Protein AF-A0A9X7BTC4-F1 (afdb_monomer_lite)

pLDDT: mean 89.29, std 7.87, range [52.72, 95.62]

Radius of gyration: 10.49 Å; chains: 1; bounding box: 26×28×24 Å

Foldseek 3Di:
DFDAPVVQQVDDQQWWKDQPPWIWRWHHDDDQWTWTDTPVDPDIDTDGNVVVRVVRRRIDTDGD

Structure (mmCIF, N/CA/C/O backbone):
data_AF-A0A9X7BTC4-F1
#
_entry.id   AF-A0A9X7BTC4-F1
#
loop_
_atom_site.group_PDB
_atom_site.id
_atom_site.type_symbol
_atom_site.label_atom_id
_atom_site.label_alt_id
_atom_site.label_comp_id
_atom_site.label_asym_id
_atom_site.label_entity_id
_atom_site.label_seq_id
_atom_site.pdbx_PDB_ins_code
_atom_site.Cartn_x
_atom_site.Cartn_y
_atom_site.Cartn_z
_atom_site.occupancy
_atom_site.B_iso_or_equiv
_atom_site.auth_seq_id
_atom_site.auth_comp_id
_atom_site.auth_asym_id
_atom_site.auth_atom_id
_atom_site.pdbx_PDB_model_num
ATOM 1 N N . MET A 1 1 ? -0.486 -12.544 5.830 1.00 59.88 1 MET A N 1
ATOM 2 C CA . MET A 1 1 ? 0.490 -12.553 4.719 1.00 59.88 1 MET A CA 1
ATOM 3 C C . MET A 1 1 ? 1.413 -11.361 4.891 1.00 59.88 1 MET A C 1
ATOM 5 O O . MET A 1 1 ? 0.911 -10.276 5.160 1.00 59.88 1 MET A O 1
ATOM 9 N N . THR A 1 2 ? 2.727 -11.562 4.811 1.00 69.88 2 THR A N 1
ATOM 10 C CA . THR A 1 2 ? 3.709 -10.470 4.893 1.00 69.88 2 THR A CA 1
ATOM 11 C C . THR A 1 2 ? 3.795 -9.786 3.536 1.00 69.88 2 THR A C 1
ATOM 13 O O . THR A 1 2 ? 4.081 -10.455 2.550 1.00 69.88 2 THR A O 1
ATOM 16 N N . LEU A 1 3 ? 3.549 -8.478 3.485 1.00 81.31 3 LEU A N 1
ATOM 17 C CA . LEU A 1 3 ? 3.648 -7.698 2.254 1.00 81.31 3 LEU A CA 1
ATOM 18 C C . LEU A 1 3 ? 5.113 -7.433 1.882 1.00 81.31 3 LEU A C 1
ATOM 20 O O . LEU A 1 3 ? 5.929 -7.031 2.718 1.00 81.31 3 LEU A O 1
ATOM 24 N N . THR A 1 4 ? 5.432 -7.625 0.610 1.00 83.94 4 THR A N 1
ATOM 25 C CA . THR A 1 4 ? 6.752 -7.430 0.009 1.00 83.94 4 THR A CA 1
ATOM 26 C C . THR A 1 4 ? 6.768 -6.215 -0.919 1.00 83.94 4 THR A C 1
ATOM 28 O O . THR A 1 4 ? 5.736 -5.634 -1.246 1.00 83.94 4 THR A O 1
ATOM 31 N N . LEU A 1 5 ? 7.964 -5.805 -1.359 1.00 82.69 5 LEU A N 1
ATOM 32 C CA . LEU A 1 5 ? 8.090 -4.743 -2.363 1.00 82.69 5 LEU A CA 1
ATOM 33 C C . LEU A 1 5 ? 7.503 -5.150 -3.720 1.00 82.69 5 LEU A C 1
ATOM 35 O O . LEU A 1 5 ? 6.954 -4.297 -4.407 1.00 82.69 5 LEU A O 1
ATOM 39 N N . ALA A 1 6 ? 7.593 -6.431 -4.087 1.00 85.00 6 ALA A N 1
ATOM 40 C CA . ALA A 1 6 ? 7.014 -6.933 -5.329 1.00 85.00 6 ALA A CA 1
ATOM 41 C C . ALA A 1 6 ? 5.488 -6.761 -5.330 1.00 85.00 6 ALA A C 1
ATOM 43 O O . ALA A 1 6 ? 4.927 -6.307 -6.324 1.00 85.00 6 ALA A O 1
ATOM 44 N N . ASP A 1 7 ? 4.847 -6.997 -4.180 1.00 85.69 7 ASP A N 1
ATOM 45 C CA . ASP A 1 7 ? 3.399 -6.840 -4.034 1.00 85.69 7 ASP A CA 1
ATOM 46 C C . ASP A 1 7 ? 2.944 -5.399 -4.294 1.00 85.69 7 ASP A C 1
ATOM 48 O O . ASP A 1 7 ? 1.842 -5.200 -4.792 1.00 85.69 7 ASP A O 1
ATOM 52 N N . LEU A 1 8 ? 3.783 -4.388 -4.013 1.00 85.81 8 LEU A N 1
ATOM 53 C CA . LEU A 1 8 ? 3.450 -2.982 -4.284 1.00 85.81 8 LEU A CA 1
ATOM 54 C C . LEU A 1 8 ? 3.321 -2.677 -5.775 1.00 85.81 8 LEU A C 1
ATOM 56 O O . LEU A 1 8 ? 2.512 -1.829 -6.140 1.00 85.81 8 LEU A O 1
ATOM 60 N N . HIS A 1 9 ? 4.094 -3.349 -6.631 1.00 84.69 9 HIS A N 1
ATOM 61 C CA . HIS A 1 9 ? 4.034 -3.126 -8.078 1.00 84.69 9 HIS A CA 1
ATOM 62 C C . HIS A 1 9 ? 2.741 -3.666 -8.697 1.00 84.69 9 HIS A C 1
ATOM 64 O O . HIS A 1 9 ? 2.296 -3.156 -9.721 1.00 84.69 9 HIS A O 1
ATOM 70 N N . THR A 1 10 ? 2.128 -4.670 -8.071 1.00 87.50 10 THR A N 1
ATOM 71 C CA . THR A 1 10 ? 0.838 -5.242 -8.486 1.00 87.50 10 THR A CA 1
ATOM 72 C C . THR A 1 10 ? -0.336 -4.727 -7.652 1.00 87.50 10 THR A C 1
ATOM 74 O O . THR A 1 10 ? -1.487 -5.061 -7.928 1.00 87.50 10 THR A O 1
ATOM 77 N N . MET A 1 11 ? -0.067 -3.938 -6.608 1.00 88.44 11 MET A N 1
ATOM 78 C CA . MET A 1 11 ? -1.088 -3.428 -5.700 1.00 88.44 11 MET A CA 1
ATOM 79 C C . MET A 1 11 ? -1.920 -2.348 -6.381 1.00 88.44 11 MET A C 1
ATOM 81 O O . MET A 1 11 ? -1.401 -1.419 -6.998 1.00 88.44 11 MET A O 1
ATOM 85 N N . LYS A 1 12 ? -3.239 -2.444 -6.225 1.00 91.69 12 LYS A N 1
ATOM 86 C CA . LYS A 1 12 ? -4.165 -1.456 -6.767 1.00 91.69 12 LYS A CA 1
ATOM 87 C C . LYS A 1 12 ? -3.999 -0.113 -6.046 1.00 91.69 12 LYS A C 1
ATOM 89 O O . LYS A 1 12 ? -3.959 -0.037 -4.818 1.00 91.69 12 LYS A O 1
ATOM 94 N N . THR A 1 13 ? -3.965 0.977 -6.804 1.00 92.56 13 THR A N 1
ATOM 95 C CA . THR A 1 13 ? -4.058 2.328 -6.237 1.00 92.56 13 THR A CA 1
ATOM 96 C C . THR A 1 13 ? -5.357 2.482 -5.439 1.00 92.56 13 THR A C 1
ATOM 98 O O . THR A 1 13 ? -6.436 2.110 -5.897 1.00 92.56 13 THR A O 1
ATOM 101 N N . GLY A 1 14 ? -5.255 3.037 -4.234 1.00 92.00 14 GLY A N 1
ATOM 102 C CA . GLY A 1 14 ? -6.354 3.165 -3.279 1.00 92.00 14 GLY A CA 1
ATOM 103 C C . GLY A 1 14 ? -6.395 2.064 -2.217 1.00 92.00 14 GLY A C 1
ATOM 104 O O . GLY A 1 14 ? -7.151 2.205 -1.257 1.00 92.00 14 GLY A O 1
ATOM 105 N N . THR A 1 15 ? -5.578 1.009 -2.326 1.00 93.25 15 THR A N 1
ATOM 106 C CA . THR A 1 15 ? -5.499 -0.036 -1.296 1.00 93.25 15 THR A CA 1
ATOM 107 C C . THR A 1 15 ? -5.126 0.560 0.062 1.00 93.25 15 THR A C 1
ATOM 109 O O . THR A 1 15 ? -4.151 1.306 0.191 1.00 93.25 15 THR A O 1
ATOM 112 N N . VAL A 1 16 ? -5.894 0.222 1.101 1.00 93.69 16 VAL A N 1
ATOM 113 C CA . VAL A 1 16 ? -5.629 0.686 2.464 1.00 93.69 16 VAL A CA 1
ATOM 114 C C . VAL A 1 16 ? -4.699 -0.299 3.162 1.00 93.69 16 VAL A C 1
ATOM 116 O O . VAL A 1 16 ? -5.010 -1.470 3.354 1.00 93.69 16 VAL A O 1
ATOM 119 N N . LEU A 1 17 ? -3.541 0.202 3.572 1.00 93.25 17 LEU A N 1
ATOM 120 C CA . LEU A 1 17 ? -2.551 -0.516 4.358 1.00 93.25 17 LEU A CA 1
ATOM 121 C C . LEU A 1 17 ? -2.663 -0.090 5.817 1.00 93.25 17 LEU A C 1
ATOM 123 O O . LEU A 1 17 ? -2.658 1.107 6.118 1.00 93.25 17 LEU A O 1
ATOM 127 N N . GLN A 1 18 ? -2.714 -1.047 6.737 1.00 93.69 18 GLN A N 1
ATOM 128 C CA . GLN A 1 18 ? -2.800 -0.783 8.169 1.00 93.69 18 GLN A CA 1
ATOM 129 C C . GLN A 1 18 ? -1.643 -1.428 8.927 1.00 93.69 18 GLN A C 1
ATOM 131 O O . GLN A 1 18 ? -1.409 -2.624 8.822 1.00 93.69 18 GLN A O 1
ATOM 136 N N . LYS A 1 19 ? -0.955 -0.638 9.756 1.00 92.06 19 LYS A N 1
ATOM 137 C CA . LYS A 1 19 ? 0.048 -1.100 10.725 1.00 92.06 19 LYS A CA 1
ATOM 138 C C . LYS A 1 19 ? -0.345 -0.618 12.117 1.00 92.06 19 LYS A C 1
ATOM 140 O O . LYS A 1 19 ? -0.203 0.568 12.439 1.00 92.06 19 LYS A O 1
ATOM 145 N N . GLY A 1 20 ? -0.854 -1.523 12.950 1.00 90.31 20 GLY A N 1
ATOM 146 C CA . GLY A 1 20 ? -1.445 -1.161 14.242 1.00 90.31 20 GLY A CA 1
ATOM 147 C C . GLY A 1 20 ? -2.593 -0.163 14.052 1.00 90.31 20 GLY A C 1
ATOM 148 O O . GLY A 1 20 ? -3.543 -0.448 13.331 1.00 90.31 20 GLY A O 1
ATOM 149 N N . LYS A 1 21 ? -2.484 1.030 14.653 1.00 89.81 21 LYS A N 1
ATOM 150 C CA . LYS A 1 21 ? -3.468 2.125 14.507 1.00 89.81 21 LYS A CA 1
ATOM 151 C C . LYS A 1 21 ? -3.209 3.048 13.305 1.00 89.81 21 LYS A C 1
ATOM 153 O O . LYS A 1 21 ? -3.992 3.960 13.055 1.00 89.81 21 LYS A O 1
ATOM 158 N N . ARG A 1 22 ? -2.096 2.872 12.584 1.00 91.56 22 ARG A N 1
ATOM 159 C CA . ARG A 1 22 ? -1.710 3.743 11.463 1.00 91.56 22 ARG A CA 1
ATOM 160 C C . ARG A 1 22 ? -2.245 3.174 10.157 1.00 91.56 22 ARG A C 1
ATOM 162 O O . ARG A 1 22 ? -1.988 2.012 9.859 1.00 91.56 22 ARG A O 1
ATOM 169 N N . LYS A 1 23 ? -2.918 4.008 9.368 1.00 93.56 23 LYS A N 1
ATOM 170 C CA . LYS A 1 23 ? -3.412 3.669 8.031 1.00 93.56 23 LYS A CA 1
ATOM 171 C C . LYS A 1 23 ? -2.697 4.500 6.968 1.00 93.56 23 LYS A C 1
ATOM 173 O O . LYS A 1 23 ? -2.445 5.684 7.188 1.00 93.56 23 LYS A O 1
ATOM 178 N N . ARG A 1 24 ? -2.397 3.892 5.826 1.00 93.94 24 ARG A N 1
ATOM 179 C CA . ARG A 1 24 ? -1.840 4.536 4.632 1.00 93.94 24 ARG A CA 1
ATOM 180 C C . ARG A 1 24 ? -2.620 4.040 3.420 1.00 93.94 24 ARG A C 1
ATOM 182 O O . ARG A 1 24 ? -2.729 2.841 3.218 1.00 93.94 24 ARG A O 1
ATOM 189 N N . ILE A 1 25 ? -3.172 4.953 2.639 1.00 94.44 25 ILE A N 1
ATOM 190 C CA . ILE A 1 25 ? -3.838 4.665 1.371 1.00 94.44 25 ILE A CA 1
ATOM 191 C C . ILE A 1 25 ? -2.746 4.678 0.310 1.00 94.44 25 IL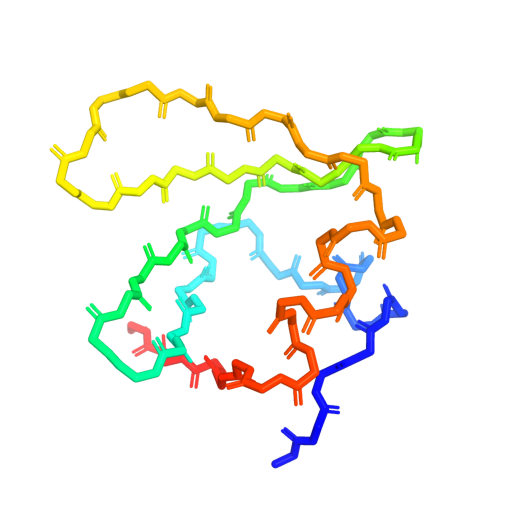E A C 1
ATOM 193 O O . ILE A 1 25 ? -2.147 5.728 0.073 1.00 94.44 25 ILE A O 1
ATOM 197 N N . PHE A 1 26 ? -2.442 3.521 -0.262 1.00 94.38 26 PHE A N 1
ATOM 198 C CA . PHE A 1 26 ? -1.406 3.368 -1.274 1.00 94.38 26 PHE A CA 1
ATOM 199 C C . PHE A 1 26 ? -1.810 4.089 -2.561 1.00 94.38 26 PHE A C 1
ATOM 201 O O . PHE A 1 26 ? -2.936 3.938 -3.027 1.00 94.38 26 PHE A O 1
ATOM 208 N N . LEU A 1 27 ? -0.908 4.893 -3.121 1.00 94.75 27 LEU A N 1
ATOM 209 C CA . LEU A 1 27 ? -1.163 5.666 -4.339 1.00 94.75 27 LEU A CA 1
ATOM 210 C C . LEU A 1 27 ? -0.363 5.166 -5.544 1.00 94.75 27 LEU A C 1
ATOM 212 O O . LEU A 1 27 ? -0.799 5.368 -6.674 1.00 94.75 27 LEU A O 1
ATOM 216 N N . GLY A 1 28 ? 0.751 4.477 -5.310 1.00 94.38 28 GLY A N 1
ATOM 217 C CA . GLY A 1 28 ? 1.594 3.915 -6.358 1.00 94.38 28 GLY A CA 1
ATOM 218 C C . GLY A 1 28 ? 3.068 3.919 -5.970 1.00 94.38 28 GLY A C 1
ATOM 219 O O . GLY A 1 28 ? 3.448 4.360 -4.881 1.00 94.38 28 GLY A O 1
ATOM 220 N N . VAL A 1 29 ? 3.901 3.438 -6.886 1.00 94.19 29 VAL A N 1
ATOM 221 C CA . VAL A 1 29 ? 5.362 3.505 -6.805 1.00 94.19 29 VAL A CA 1
ATOM 222 C C . VAL A 1 29 ? 5.875 4.185 -8.067 1.00 94.19 29 VAL A C 1
ATOM 224 O O . VAL A 1 29 ? 5.479 3.806 -9.166 1.00 94.19 29 VAL A O 1
ATOM 227 N N . GLU A 1 30 ? 6.771 5.154 -7.908 1.00 92.00 30 GLU A N 1
ATOM 228 C CA . GLU A 1 30 ? 7.481 5.797 -9.015 1.00 92.00 30 GLU A CA 1
ATOM 229 C C . GLU A 1 30 ? 8.973 5.877 -8.672 1.00 92.00 30 GLU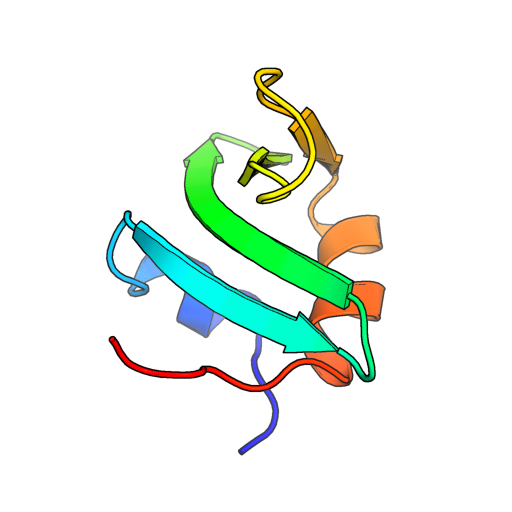 A C 1
ATOM 231 O O . GLU A 1 30 ? 9.369 6.387 -7.618 1.00 92.00 30 GLU A O 1
ATOM 236 N N . GLY A 1 31 ? 9.817 5.308 -9.537 1.00 89.94 31 GLY A N 1
ATOM 237 C CA . GLY A 1 31 ? 11.252 5.181 -9.284 1.00 89.94 31 GLY A CA 1
ATOM 238 C C . GLY A 1 31 ? 11.550 4.480 -7.952 1.00 89.94 31 GLY A C 1
ATOM 239 O O . GLY A 1 31 ? 11.149 3.341 -7.727 1.00 89.94 31 GLY A O 1
ATOM 240 N N . MET A 1 32 ? 12.263 5.171 -7.057 1.00 91.50 32 MET A N 1
ATOM 241 C CA . MET A 1 32 ? 12.630 4.668 -5.724 1.00 91.50 32 MET A CA 1
ATOM 242 C C . MET A 1 32 ? 11.673 5.108 -4.603 1.00 91.50 32 MET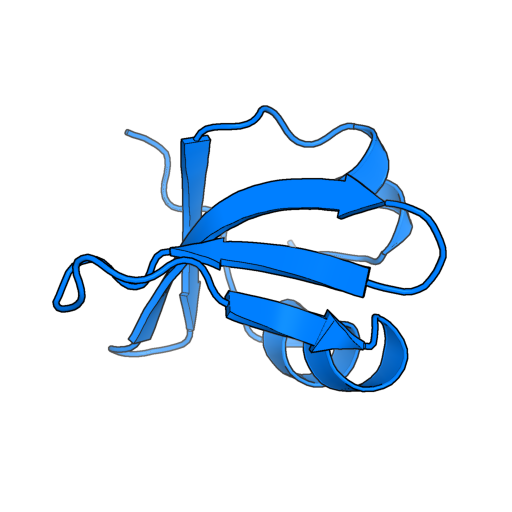 A C 1
ATOM 244 O O . MET A 1 32 ? 12.016 4.969 -3.424 1.00 91.50 32 MET A O 1
ATOM 248 N N . PHE A 1 33 ? 10.489 5.627 -4.932 1.00 94.75 33 PHE A N 1
ATOM 249 C CA . PHE A 1 33 ? 9.539 6.161 -3.956 1.00 94.75 33 PHE A CA 1
ATOM 250 C C . PHE A 1 33 ? 8.188 5.447 -4.010 1.00 94.75 33 PHE A C 1
ATOM 252 O O . PHE A 1 33 ? 7.614 5.243 -5.075 1.00 94.75 33 PHE A O 1
ATOM 259 N N . ALA A 1 34 ? 7.660 5.103 -2.835 1.00 94.69 34 ALA A N 1
ATOM 260 C CA . ALA A 1 34 ? 6.263 4.738 -2.649 1.00 94.69 34 ALA A CA 1
ATOM 261 C C . ALA A 1 34 ? 5.465 5.971 -2.227 1.00 94.69 34 ALA A C 1
ATOM 263 O O . ALA A 1 34 ? 5.844 6.681 -1.291 1.00 94.69 34 ALA A O 1
ATOM 264 N N . TYR A 1 35 ? 4.332 6.184 -2.883 1.00 95.62 35 TYR A N 1
ATOM 265 C CA . TYR A 1 35 ? 3.430 7.291 -2.609 1.00 95.62 35 TYR A CA 1
ATOM 266 C C . TYR A 1 35 ? 2.207 6.787 -1.860 1.00 95.62 35 TYR A C 1
ATOM 268 O O . TYR A 1 35 ? 1.620 5.756 -2.197 1.00 95.62 35 TYR A O 1
ATOM 276 N N . TYR A 1 36 ? 1.808 7.518 -0.827 1.00 94.81 36 TYR A N 1
ATOM 277 C CA . TYR A 1 36 ? 0.619 7.201 -0.051 1.00 94.81 36 TYR A CA 1
ATOM 278 C C . TYR A 1 36 ? -0.017 8.451 0.553 1.00 94.81 36 TYR A C 1
ATOM 280 O O . TYR A 1 36 ? 0.603 9.510 0.664 1.00 94.81 36 TYR A O 1
ATOM 288 N N . LYS A 1 37 ? -1.263 8.306 1.001 1.00 95.19 37 LYS A N 1
ATOM 289 C CA . LYS A 1 37 ? -1.978 9.304 1.801 1.00 95.19 37 LYS A CA 1
ATOM 290 C C . LYS A 1 37 ? -2.314 8.737 3.171 1.00 95.19 37 LYS A C 1
ATOM 292 O O . LYS A 1 37 ? -2.717 7.586 3.297 1.00 95.19 37 LYS A O 1
ATOM 297 N N . THR A 1 38 ? -2.178 9.539 4.217 1.00 93.50 38 THR A N 1
ATOM 298 C CA . THR A 1 38 ? -2.673 9.153 5.548 1.00 93.50 38 THR A CA 1
ATOM 299 C C . THR A 1 38 ? -4.125 9.620 5.672 1.00 93.50 38 THR A C 1
ATOM 301 O O . THR A 1 38 ? -4.366 10.778 5.357 1.00 93.50 38 THR A O 1
ATOM 304 N N . PRO A 1 39 ? -5.100 8.812 6.135 1.00 89.06 39 PRO A N 1
ATOM 305 C CA . PRO A 1 39 ? -6.508 9.232 6.186 1.00 89.06 39 PRO A CA 1
ATOM 306 C C . PRO A 1 39 ? -6.773 10.512 6.991 1.00 89.06 39 PRO A C 1
ATOM 308 O O . PRO A 1 39 ? -7.681 11.267 6.664 1.00 89.06 39 PRO A O 1
ATOM 311 N N . SER A 1 40 ? -5.962 10.781 8.017 1.00 87.44 40 SER A N 1
ATOM 312 C CA . SER A 1 40 ? -6.033 12.005 8.824 1.00 87.44 40 SER A CA 1
ATOM 313 C C . SER A 1 40 ? -5.385 13.230 8.168 1.00 87.44 40 SER A C 1
ATOM 315 O O . SER A 1 40 ? -5.479 14.327 8.710 1.00 87.44 40 SER A O 1
ATOM 317 N N . SER A 1 41 ? -4.715 13.068 7.025 1.00 87.06 41 SER A N 1
ATOM 318 C CA . SER A 1 41 ? -4.010 14.133 6.315 1.00 87.06 41 SER A CA 1
ATOM 319 C C . SER A 1 41 ? -4.531 14.276 4.889 1.00 87.06 41 SER A C 1
ATOM 321 O O . SER A 1 41 ? -4.844 13.302 4.205 1.00 87.06 41 SER A 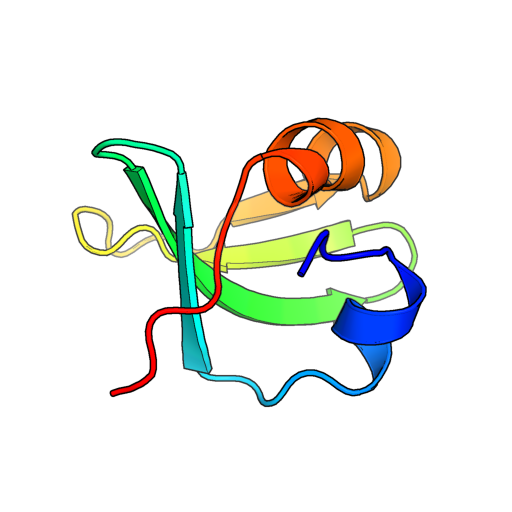O 1
ATOM 323 N N . LYS A 1 42 ? -4.602 15.515 4.400 1.00 83.69 42 LYS A N 1
ATOM 324 C CA . LYS A 1 42 ? -4.924 15.776 2.992 1.00 83.69 42 LYS A CA 1
ATOM 325 C C . LYS A 1 42 ? -3.705 15.626 2.075 1.00 83.69 42 LYS A C 1
ATOM 327 O O . LYS A 1 42 ? -3.903 15.447 0.877 1.00 83.69 42 LYS A O 1
ATOM 332 N N . SER A 1 43 ? -2.494 15.635 2.629 1.00 91.31 43 SER A N 1
ATOM 333 C CA . SER A 1 43 ? -1.243 15.628 1.870 1.00 91.31 43 SER A CA 1
ATOM 334 C C . SER A 1 43 ? -0.867 14.242 1.352 1.00 91.31 43 SER A C 1
ATOM 336 O O . SER A 1 43 ? -1.098 13.226 2.011 1.00 91.31 43 SER A O 1
ATOM 338 N N . ILE A 1 44 ? -0.235 14.228 0.180 1.00 94.19 44 ILE A N 1
ATOM 339 C CA . ILE A 1 44 ? 0.444 13.057 -0.376 1.00 94.19 44 ILE A CA 1
ATOM 340 C C . ILE A 1 44 ? 1.857 13.009 0.203 1.00 94.19 44 ILE A C 1
ATOM 342 O O . ILE A 1 44 ? 2.524 14.036 0.329 1.00 94.19 44 ILE A O 1
ATOM 346 N N . THR A 1 45 ? 2.315 11.818 0.569 1.00 95.62 45 THR A N 1
ATOM 347 C CA . THR A 1 45 ? 3.673 11.582 1.058 1.00 95.62 45 THR A CA 1
ATOM 348 C C . THR A 1 45 ? 4.376 10.605 0.130 1.00 95.62 45 THR A C 1
ATOM 350 O O . THR A 1 45 ? 3.866 9.511 -0.104 1.00 95.62 45 THR A O 1
ATOM 353 N N . GLY A 1 46 ? 5.542 11.003 -0.379 1.00 95.50 46 GLY A N 1
ATOM 354 C CA . GLY A 1 46 ? 6.494 10.114 -1.040 1.00 95.50 46 GLY A CA 1
ATOM 355 C C . GLY A 1 46 ? 7.548 9.652 -0.037 1.00 95.50 46 GLY A C 1
ATOM 356 O O . GLY A 1 46 ? 8.181 10.475 0.622 1.00 95.50 46 GLY A O 1
ATOM 357 N N . GLU A 1 47 ? 7.725 8.345 0.111 1.00 94.88 47 GLU A N 1
ATOM 358 C CA . GLU A 1 47 ? 8.706 7.745 1.018 1.00 94.88 47 GLU A CA 1
ATOM 359 C C . GLU A 1 47 ? 9.603 6.788 0.237 1.00 94.88 47 GLU A C 1
ATOM 361 O O . GLU A 1 47 ? 9.127 6.011 -0.589 1.00 94.88 47 GLU A O 1
ATOM 366 N N . ASN A 1 48 ? 10.912 6.838 0.487 1.00 95.12 48 ASN A N 1
ATOM 367 C CA . ASN A 1 48 ? 11.859 5.946 -0.176 1.00 95.12 48 ASN A CA 1
ATOM 368 C C . ASN A 1 48 ? 11.486 4.472 0.081 1.00 95.12 48 ASN A C 1
ATOM 370 O O . ASN A 1 48 ? 11.187 4.097 1.220 1.00 95.12 48 ASN A O 1
ATOM 374 N N . LEU A 1 49 ? 11.546 3.626 -0.953 1.00 92.19 49 LEU A N 1
ATOM 375 C CA . LEU A 1 49 ? 11.132 2.220 -0.888 1.00 92.19 49 LEU A CA 1
ATOM 376 C C . LEU A 1 49 ? 11.841 1.423 0.212 1.00 92.19 49 LEU A C 1
ATOM 378 O O . LEU A 1 49 ? 11.210 0.572 0.836 1.00 92.19 49 LEU A O 1
ATOM 382 N N . ALA A 1 50 ? 13.112 1.702 0.511 1.00 90.44 50 ALA A N 1
ATOM 383 C CA . ALA A 1 50 ? 13.833 1.008 1.581 1.00 90.44 50 ALA A CA 1
ATOM 384 C C . ALA A 1 50 ? 13.231 1.299 2.968 1.00 90.44 50 ALA A C 1
ATOM 386 O O . ALA A 1 50 ? 13.154 0.408 3.821 1.00 90.44 50 ALA A O 1
ATOM 387 N N . ILE A 1 51 ? 12.768 2.533 3.186 1.00 91.62 51 ILE A N 1
ATOM 388 C CA . ILE A 1 51 ? 12.101 2.959 4.423 1.00 91.62 51 ILE A CA 1
ATOM 389 C C . ILE A 1 51 ? 10.672 2.415 4.444 1.00 91.62 51 ILE A C 1
ATOM 391 O O . ILE A 1 51 ? 10.262 1.776 5.419 1.00 91.62 51 ILE A O 1
ATOM 395 N N . PHE A 1 52 ? 9.946 2.591 3.340 1.00 91.94 52 PHE A N 1
ATOM 396 C CA . PHE A 1 52 ? 8.570 2.132 3.207 1.00 91.94 52 PHE A CA 1
ATOM 397 C C . PHE A 1 52 ? 8.462 0.611 3.390 1.00 91.94 52 PHE A C 1
ATOM 399 O O . PHE A 1 52 ? 7.574 0.146 4.101 1.00 91.94 52 PHE A O 1
ATOM 406 N N . ARG A 1 53 ? 9.420 -0.175 2.875 1.00 90.38 53 ARG A N 1
ATOM 407 C CA . ARG A 1 53 ? 9.500 -1.635 3.068 1.00 90.38 53 ARG A CA 1
ATOM 408 C C . ARG A 1 53 ? 9.519 -2.035 4.542 1.00 90.38 53 ARG A C 1
ATOM 410 O O . ARG A 1 53 ? 8.797 -2.947 4.936 1.00 90.38 53 ARG A O 1
ATOM 417 N N . LYS A 1 54 ? 10.326 -1.367 5.378 1.00 90.06 54 LYS A N 1
ATOM 418 C CA . LYS A 1 54 ? 10.386 -1.658 6.827 1.00 90.06 54 LYS A CA 1
ATOM 419 C C . LYS A 1 54 ? 9.034 -1.423 7.498 1.00 90.06 54 LYS A C 1
ATOM 421 O O . LYS A 1 54 ? 8.643 -2.142 8.423 1.00 90.06 54 LYS A O 1
ATOM 426 N N . TRP A 1 55 ? 8.312 -0.405 7.037 1.00 91.81 55 TRP A N 1
ATOM 427 C CA . TRP A 1 55 ? 6.955 -0.156 7.492 1.00 91.81 55 TRP A CA 1
ATOM 428 C C . TRP A 1 55 ? 6.004 -1.263 7.013 1.00 91.81 55 TRP A C 1
ATOM 430 O O . TRP A 1 55 ? 5.345 -1.878 7.853 1.00 91.81 55 TRP A O 1
ATOM 440 N N . LEU A 1 56 ? 6.027 -1.564 5.712 1.00 90.25 56 LEU A N 1
ATOM 441 C CA . LEU A 1 56 ? 5.162 -2.511 5.004 1.00 90.25 56 LEU A CA 1
ATOM 442 C C . LEU A 1 56 ? 5.222 -3.942 5.553 1.00 90.25 56 LEU A C 1
ATOM 444 O O . LEU A 1 56 ? 4.185 -4.577 5.680 1.00 90.25 56 LEU A O 1
ATOM 448 N N . MET A 1 57 ? 6.402 -4.418 5.963 1.00 88.56 57 MET A N 1
ATOM 449 C CA . MET A 1 57 ? 6.605 -5.761 6.545 1.00 88.56 57 MET A CA 1
ATOM 450 C C . MET A 1 57 ? 5.697 -6.070 7.748 1.00 88.56 57 MET A C 1
ATOM 452 O O . MET A 1 57 ? 5.485 -7.227 8.084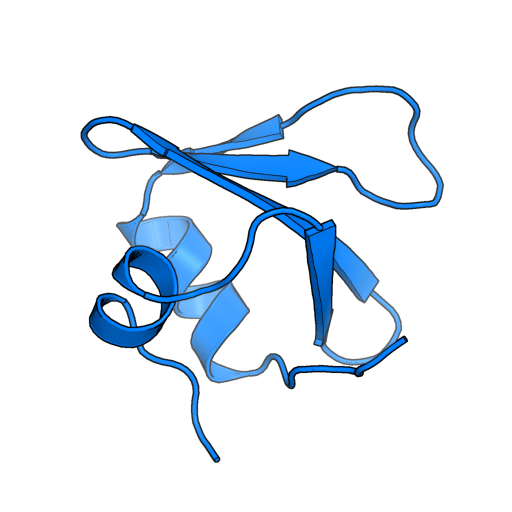 1.00 88.56 57 MET A O 1
ATOM 456 N N . ASN A 1 58 ? 5.194 -5.035 8.424 1.00 89.44 58 ASN A N 1
ATOM 457 C CA . ASN A 1 58 ? 4.313 -5.155 9.588 1.00 89.44 58 ASN A CA 1
ATOM 458 C C . ASN A 1 58 ? 2.910 -4.594 9.314 1.00 89.44 58 ASN A C 1
ATOM 460 O O . ASN A 1 58 ? 2.147 -4.351 10.250 1.00 89.44 58 ASN A O 1
ATOM 464 N N . ALA A 1 59 ? 2.618 -4.277 8.057 1.00 91.44 59 ALA A N 1
ATOM 465 C CA . ALA A 1 59 ? 1.326 -3.790 7.628 1.00 91.44 59 ALA A CA 1
ATOM 466 C C . ALA A 1 59 ? 0.511 -4.936 7.027 1.00 91.44 59 ALA A C 1
ATOM 468 O O . ALA A 1 59 ? 1.058 -5.879 6.456 1.00 91.44 59 ALA A O 1
ATOM 469 N N . THR A 1 60 ? -0.804 -4.829 7.128 1.00 91.88 60 THR A N 1
ATOM 470 C CA . THR A 1 60 ? -1.756 -5.703 6.450 1.00 91.88 60 THR A CA 1
ATOM 471 C C . THR A 1 60 ? -2.597 -4.886 5.485 1.00 91.88 60 THR A C 1
ATOM 473 O O . THR A 1 60 ? -2.827 -3.692 5.696 1.00 91.88 60 THR A O 1
ATOM 476 N N . VAL A 1 61 ? -3.060 -5.530 4.418 1.00 90.75 61 VAL A N 1
ATOM 477 C CA . VAL A 1 61 ? -4.107 -4.957 3.576 1.00 90.75 61 VAL A CA 1
ATOM 478 C C . VAL A 1 61 ? -5.412 -5.021 4.357 1.00 90.75 61 VAL A C 1
ATOM 480 O O . VAL A 1 61 ? -5.757 -6.062 4.915 1.00 90.75 61 VAL A O 1
ATOM 483 N N . VAL A 1 62 ? -6.109 -3.896 4.421 1.00 88.44 62 VAL A N 1
ATOM 484 C CA . VAL A 1 62 ? -7.483 -3.814 4.900 1.00 88.44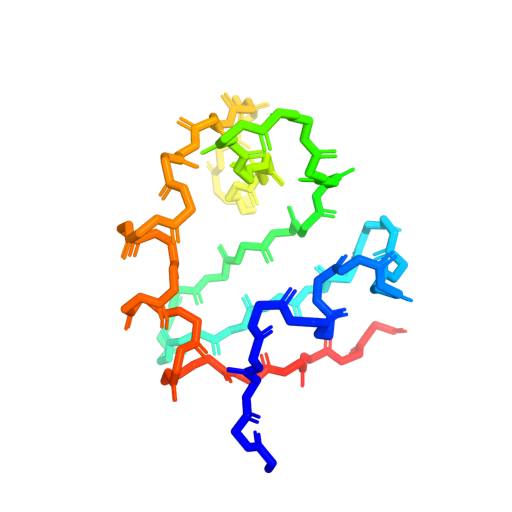 62 VAL A CA 1
ATOM 485 C C . VAL A 1 62 ? -8.284 -3.453 3.664 1.00 88.44 62 VAL A C 1
ATOM 487 O O . VAL A 1 62 ? -8.195 -2.324 3.184 1.00 88.44 62 VAL A O 1
ATOM 490 N N . GLU A 1 63 ? -8.946 -4.442 3.071 1.00 68.12 63 GLU A N 1
ATOM 491 C CA . GLU A 1 63 ? -9.830 -4.175 1.941 1.00 68.12 63 GLU A CA 1
ATOM 492 C C . GLU A 1 63 ? -10.930 -3.204 2.371 1.00 68.12 63 GLU A C 1
ATOM 494 O O . GLU A 1 63 ? -11.363 -3.191 3.528 1.00 68.12 63 GLU A O 1
ATOM 499 N N . ASN A 1 64 ? -11.308 -2.353 1.423 1.00 52.72 64 ASN A N 1
ATOM 500 C CA . ASN A 1 64 ? -12.513 -1.546 1.493 1.00 52.72 64 ASN A CA 1
ATOM 501 C C . ASN A 1 64 ? -13.575 -2.241 0.648 1.00 52.72 64 ASN A C 1
ATOM 503 O O . ASN A 1 64 ? -13.193 -2.679 -0.463 1.00 52.72 64 ASN A O 1
#

Organism: Bacillus thuringiensis (NCBI:txid1428)

Secondary structure (DSSP, 8-state):
----HHHHHHSPTTPEEEETTEEEEEEEEETTEEEEE-TT-SSEEEEEHHHHHHHHTT-EEE--

Sequence (64 aa):
MTLTLADLHTMKTGTVLQKGKRKRIFLGVEGMFAYYKTPSSKSITGENLAIFRKWLMNATVVEN